Protein 4KG9 (pdb70)

Solvent-accessible surface area: 7947 Å² total; per-residue (Å²): 141,38,147,105,51,80,10,76,24,100,36,57,6,108,159,0,59,164,28,85,132,64,40,78,5,95,60,18,88,0,63,62,6,30,0,22,0,20,0,21,24,62,139,125,134,64,0,0,0,0,0,0,11,0,16,35,144,49,144,42,93,58,6,28,2,72,2,101,5,27,0,40,0,32,3,117,130,53,98,166,139,20,61,56,71,187,12,6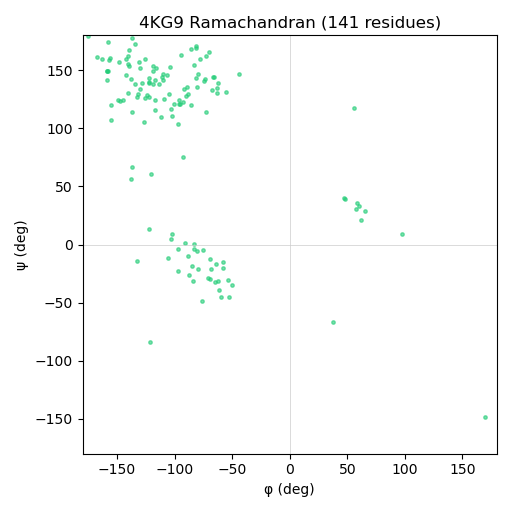0,12,72,0,55,66,157,65,38,7,48,0,12,23,28,0,5,23,20,75,62,0,31,42,88,130,104,0,14,20,81,116,39,83,0,32,0,23,0,58,0,72,4,82,61,34,135,17,58,77,247,141,82,58,44,32,27,238

InterPro domains:
  IPR001394 Peptidase C19, ubiquitin carboxyl-terminal hydrolase [PF00443] (214-518)
  IPR002083 MATH/TRAF domain [PF22486] (70-194)
  IPR002083 MATH/TRAF domain [PS50144] (68-195)
  IPR002083 MATH/TRAF domain [SM00061] (70-176)
  IPR008974 TRAF-like [G3DSA:2.60.210.10] (63-210)
  IPR018200 Ubiquitin specific protease, conserved site [PS00972] (215-230)
  IPR018200 Ubiquitin specific protease, conserved site [PS00973] (448-465)
  IPR024729 Ubiquitin carboxyl-terminal hydrolase 7, ICP0-binding domain [PF12436] (620-865)
  IPR028889 Ubiquitin specific protease UPS, catalytic domain [PS50235] (214-521)
  IPR029346 Ubiquitin carboxyl-terminal hydrolase, C-terminal [PF14533] (875-1086)
  IPR038765 Papain-like cysteine peptidase superfamily [SSF54001] (209-550)
  IPR050164 Ubiquitin carboxyl-terminal hydrolases [PTHR24006] (78-522)

Organism: Homo sapiens (NCBI:txid9606)

GO terms:
  GO:0004843 cysteine-type deubiquitinase activity (F, IDA)
  GO:0016605 PML body (C, IDA)
  GO:1904262 negative regulation of TORC1 signaling (P, IDA)
  GO:0050821 protein stabilization (P, IDA)
  GO:0032435 negative regulation of proteasomal ubiquitin-dependent protein catabolic process (P, IDA)
  GO:0075342 symbiont-mediated disruption of host cell PML body (P, IDA)
  GO:0035520 monoubiquitinated protein deubiquitination (P, IDA)
  GO:0005634 nucleus (C, IDA)
  GO:0005829 cytosol (C, IDA)
  GO:0002039 p53 binding (F, IDA)
  GO:0042752 regulation of circadian rhythm (P, IDA)
  GO:0045721 negative regulation of gluconeogenesis (P, IDA)
  GO:0016579 protein deubiquitination (P, IDA)
  GO:0031647 regulation of protein stability (P, IDA)
  GO:0006307 DNA alkylation repair (P, IDA)
  GO:1990380 K48-linked deubiquitinase activity (F, IDA)
  GO:0004843 cysteine-type deubiquitinase activity (F, EXP)
  GO:0005634 nucleus (C, EXP)
  GO:0005694 chromosome (C, EXP)
  GO:0005737 cytoplasm (C, EXP)

Sequence (145 aa):
TSWRSEATFQFTVERFSRLSESVLSPPCFVRNLPWKIMVMPRFYQKSVGFFLQCNAESDSTSWSCHAQAVLKIINYRDDEKSFSRRISHLFFHKENDWGFSNFMAWSEVTDPEKGFIDDDKVTFEVFVQADAPHGVAWVSPSTSY

Structure (mmCIF, N/CA/C/O backbone):
data_4KG9
#
_entry.id   4KG9
#
_cell.length_a   69.799
_cell.length_b   69.799
_cell.length_c   45.686
_cell.angle_alpha   90.00
_cell.angle_beta   90.00
_cell.angle_gamma   90.00
#
_symmetry.space_group_name_H-M   'P 41'
#
loop_
_entity.id
_entity.type
_entity.pdbx_description
1 polymer 'Ubiquitin carboxyl-terminal hydrolase 7'
2 polymer 'Mini-chromosome maintenance complex-binding protein'
3 water water
#
loop_
_atom_site.group_PDB
_atom_site.id
_atom_site.type_symbol
_atom_site.label_atom_id
_atom_site.label_alt_id
_atom_site.label_comp_id
_atom_site.label_asym_id
_atom_site.label_entity_id
_atom_site.label_seq_id
_atom_site.pdbx_PDB_ins_code
_atom_site.Cartn_x
_atom_site.Cartn_y
_atom_site.Cartn_z
_atom_site.occupancy
_atom_site.B_iso_or_equiv
_atom_site.auth_seq_id
_atom_site.auth_comp_id
_atom_site.auth_asym_id
_atom_site.auth_atom_id
_atom_site.pdbx_PDB_model_num
ATOM 1 N N . THR A 1 10 ? 19.434 8.344 -21.902 1.00 25.05 63 THR A N 1
ATOM 2 C CA . THR A 1 10 ? 20.794 8.790 -22.315 1.00 23.67 63 THR A CA 1
ATOM 3 C C . THR A 1 10 ? 21.867 7.916 -21.672 1.00 22.24 63 THR A C 1
ATOM 4 O O . THR A 1 10 ? 21.561 7.004 -20.902 1.00 21.96 63 THR A O 1
ATOM 8 N N . SER A 1 11 ? 23.123 8.204 -21.992 1.00 21.15 64 SER A N 1
ATOM 9 C CA . SER A 1 11 ? 24.245 7.449 -21.449 1.00 20.35 64 SER A CA 1
ATOM 10 C C . SER A 1 11 ? 24.353 7.604 -19.935 1.00 19.69 64 SER A C 1
ATOM 11 O O . SER A 1 11 ? 25.032 6.815 -19.275 1.00 18.29 64 SER A O 1
ATOM 14 N N . TRP A 1 12 ? 23.693 8.623 -19.389 1.00 18.64 65 TRP A N 1
ATOM 15 C CA . TRP A 1 12 ? 23.731 8.865 -17.948 1.00 20.34 65 TRP A CA 1
ATOM 16 C C . TRP A 1 12 ? 22.773 7.969 -17.175 1.00 18.91 65 TRP A C 1
ATOM 17 O O . TRP A 1 12 ? 22.753 7.984 -15.944 1.00 18.98 65 TRP A O 1
ATOM 28 N N . ARG A 1 13 ? 21.982 7.193 -17.908 1.00 17.64 66 ARG A N 1
ATOM 29 C CA . ARG A 1 13 ? 21.016 6.267 -17.319 1.00 17.98 66 ARG A CA 1
ATOM 30 C C . ARG A 1 13 ? 21.679 5.512 -16.158 1.00 17.18 66 ARG A C 1
ATOM 31 O O . ARG A 1 13 ? 22.873 5.221 -16.213 1.00 16.72 66 ARG A O 1
ATOM 39 N N . SER A 1 14 ? 20.906 5.185 -15.124 1.00 16.43 67 SER A N 1
ATOM 40 C CA . SER A 1 14 ? 21.441 4.466 -13.966 1.00 16.48 67 SER A CA 1
ATOM 41 C C . SER A 1 14 ? 21.377 2.948 -14.142 1.00 15.72 67 SER A C 1
ATOM 42 O O . SER A 1 14 ? 21.938 2.197 -13.346 1.00 15.51 67 SER A O 1
ATOM 45 N N . GLU A 1 15 ? 20.679 2.497 -15.175 1.00 15.79 68 GLU A N 1
ATOM 46 C CA . GLU A 1 15 ? 20.564 1.068 -15.431 1.00 15.10 68 GLU A CA 1
ATOM 47 C C . GLU A 1 15 ? 20.233 0.787 -16.884 1.00 15.87 68 GLU A C 1
ATOM 48 O O . GLU A 1 15 ? 19.722 1.651 -17.600 1.00 14.56 68 GLU A O 1
ATOM 54 N N . ALA A 1 16 ? 20.537 -0.429 -17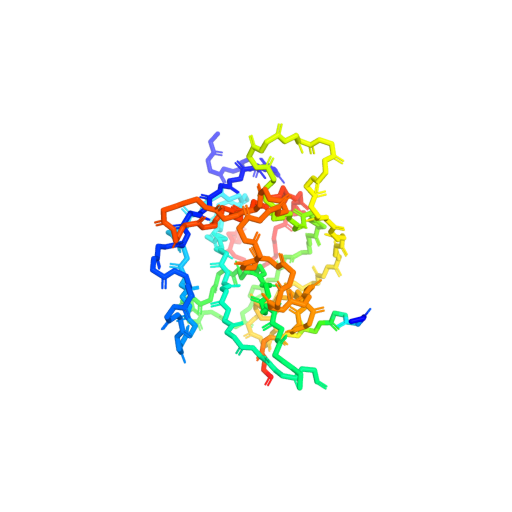.318 1.00 14.27 69 ALA A N 1
ATOM 55 C CA . ALA A 1 16 ? 20.267 -0.837 -18.685 1.00 15.95 69 ALA A CA 1
ATOM 56 C C . ALA A 1 16 ? 20.427 -2.343 -18.799 1.00 15.23 69 ALA A C 1
ATOM 57 O O . ALA A 1 16 ? 21.046 -2.984 -17.949 1.00 13.13 69 ALA A O 1
ATOM 59 N N . THR A 1 17 ? 19.851 -2.898 -19.854 1.00 15.26 70 THR A N 1
ATOM 60 C CA . THR A 1 17 ? 19.945 -4.324 -20.128 1.00 14.72 70 THR A CA 1
ATOM 61 C C . THR A 1 17 ? 20.516 -4.403 -21.532 1.00 14.62 70 THR A C 1
ATOM 62 O O . THR A 1 17 ? 20.023 -3.733 -22.436 1.00 15.33 70 THR A O 1
ATOM 66 N N . PHE A 1 18 ? 21.576 -5.184 -21.713 1.00 13.06 71 PHE A N 1
ATOM 67 C CA . PHE A 1 18 ? 22.156 -5.331 -23.038 1.00 12.70 71 PHE A CA 1
ATOM 68 C C . PHE A 1 18 ? 22.569 -6.773 -23.261 1.00 12.00 71 PHE A C 1
ATOM 69 O O . PHE A 1 18 ? 22.803 -7.514 -22.306 1.00 12.32 71 PHE A O 1
ATOM 77 N N . GLN A 1 19 ? 22.625 -7.174 -24.525 1.00 11.60 72 GLN A N 1
ATOM 78 C CA . GLN A 1 19 ? 23.001 -8.537 -24.864 1.00 13.02 72 GLN A CA 1
ATOM 79 C C . GLN A 1 19 ? 24.149 -8.593 -25.851 1.00 12.88 72 GLN A C 1
ATOM 80 O O . GLN A 1 19 ? 24.415 -7.636 -26.578 1.00 13.31 72 GLN A O 1
ATOM 86 N N . PHE A 1 20 ? 24.809 -9.744 -25.874 1.00 10.30 73 PHE A N 1
ATOM 87 C CA . PHE A 1 20 ? 25.928 -9.996 -26.766 1.00 11.27 73 PHE A CA 1
ATOM 88 C C . PHE A 1 20 ? 25.856 -11.462 -27.180 1.00 11.78 73 PHE A C 1
ATOM 89 O O . PHE A 1 20 ? 25.831 -12.357 -26.330 1.00 11.66 73 PHE A O 1
ATOM 97 N N . THR A 1 21 ? 25.814 -11.706 -28.484 1.00 11.20 74 THR A N 1
ATOM 98 C CA . THR A 1 21 ? 25.746 -13.071 -28.994 1.00 13.02 74 THR A CA 1
ATOM 99 C C . THR A 1 21 ? 27.124 -13.525 -29.465 1.00 13.69 74 THR A C 1
ATOM 100 O O . THR A 1 21 ? 27.727 -12.909 -30.346 1.00 12.39 74 THR A O 1
ATOM 104 N N . VAL A 1 22 ? 27.619 -14.602 -28.861 1.00 13.04 75 VAL A N 1
ATOM 105 C CA . VAL A 1 22 ? 28.923 -15.156 -29.210 1.00 13.88 75 VAL A CA 1
ATOM 106 C C . VAL A 1 22 ? 28.718 -16.228 -30.278 1.00 14.65 75 VAL A C 1
ATOM 107 O O . VAL A 1 22 ? 27.970 -17.178 -30.068 1.00 14.27 75 VAL A O 1
ATOM 111 N N . GLU A 1 23 ? 29.378 -16.063 -31.423 1.00 14.46 76 GLU A N 1
ATOM 112 C CA . GLU A 1 23 ? 29.260 -17.013 -32.525 1.00 14.94 76 GLU A CA 1
ATOM 113 C C . GLU A 1 23 ? 30.379 -18.053 -32.494 1.00 13.84 76 GLU A C 1
ATOM 114 O O . GLU A 1 23 ? 31.393 -17.859 -31.819 1.00 14.07 76 GLU A O 1
ATOM 120 N N . ARG A 1 24 ? 30.188 -19.155 -33.219 1.00 15.57 77 ARG A N 1
ATOM 121 C CA . ARG A 1 24 ? 31.169 -20.241 -33.247 1.00 15.65 77 ARG A CA 1
ATOM 122 C C . ARG A 1 24 ? 31.551 -20.554 -31.804 1.00 15.38 77 ARG A C 1
ATOM 123 O O . ARG A 1 24 ? 32.708 -20.837 -31.497 1.00 15.41 77 ARG A O 1
ATOM 131 N N . PHE A 1 25 ? 30.554 -20.512 -30.925 1.00 14.53 78 PHE A N 1
ATOM 132 C CA . PHE A 1 25 ? 30.755 -20.742 -29.501 1.00 13.52 78 PHE A CA 1
ATOM 133 C C . PHE A 1 25 ? 31.493 -22.033 -29.146 1.00 14.29 78 PHE A C 1
ATOM 134 O O . PHE A 1 25 ? 32.394 -22.020 -28.309 1.00 14.56 78 PHE A O 1
ATOM 142 N N . SER A 1 26 ? 31.113 -23.144 -29.772 1.00 14.54 79 SER A N 1
ATOM 143 C CA . SER A 1 26 ? 31.749 -24.426 -29.477 1.00 16.69 79 SER A CA 1
ATOM 144 C C . SER A 1 26 ? 33.259 -24.385 -29.713 1.00 17.11 79 SER A C 1
ATOM 145 O O . SER A 1 26 ? 33.996 -25.215 -29.180 1.00 17.23 79 SER A O 1
ATOM 148 N N . ARG A 1 27 ? 33.706 -23.410 -30.502 1.00 16.89 80 ARG A N 1
ATOM 149 C CA . ARG A 1 27 ? 35.118 -23.258 -30.846 1.00 17.90 80 ARG A CA 1
ATOM 150 C C . ARG A 1 27 ? 35.842 -22.139 -30.095 1.00 17.34 80 ARG A C 1
ATOM 151 O O . ARG A 1 27 ? 37.014 -21.866 -30.363 1.00 16.10 80 ARG A O 1
ATOM 159 N N . LEU A 1 28 ? 35.150 -21.495 -29.160 1.00 16.87 81 LEU A N 1
ATOM 160 C CA . LEU A 1 28 ? 35.744 -20.408 -28.381 1.00 17.11 81 LEU A CA 1
ATOM 161 C C . LEU A 1 28 ? 37.030 -20.889 -27.699 1.00 17.47 81 LEU A C 1
ATOM 162 O O . LEU A 1 28 ? 37.053 -21.949 -27.070 1.00 16.30 81 LEU A O 1
ATOM 167 N N . SER A 1 29 ? 38.100 -20.110 -27.825 1.00 18.26 82 SER A N 1
ATOM 168 C CA . SER A 1 29 ? 39.380 -20.494 -27.238 1.00 20.58 82 SER A CA 1
ATOM 169 C C . SER A 1 29 ? 40.051 -19.376 -26.453 1.00 23.20 82 SER A C 1
ATOM 170 O O . SER A 1 29 ? 41.004 -19.619 -25.711 1.00 24.70 82 SER A O 1
ATOM 173 N N . GLU A 1 30 ? 39.566 -18.152 -26.629 1.00 22.68 83 GLU A N 1
ATOM 174 C CA . GLU A 1 30 ? 40.114 -16.996 -25.926 1.00 24.78 83 GLU A CA 1
ATOM 175 C C . GLU A 1 30 ? 38.951 -16.175 -25.397 1.00 22.30 83 GLU A C 1
ATOM 176 O O . GLU A 1 30 ? 37.794 -16.461 -25.706 1.00 22.19 83 GLU A O 1
ATOM 182 N N . SER A 1 31 ? 39.250 -15.161 -24.595 1.00 19.44 84 SER A N 1
ATOM 183 C CA . SER A 1 31 ? 38.190 -14.323 -24.060 1.00 18.30 84 SER A CA 1
ATOM 184 C C . SER A 1 31 ? 37.661 -13.417 -25.169 1.00 16.87 84 SER A C 1
ATOM 185 O O . SER A 1 31 ? 38.419 -12.940 -26.018 1.00 15.25 84 SER A O 1
ATOM 188 N N . VAL A 1 32 ? 36.352 -13.203 -25.169 1.00 14.23 85 VAL A N 1
ATOM 189 C CA . VAL A 1 32 ? 35.718 -12.342 -26.156 1.00 13.88 85 VAL A CA 1
ATOM 190 C C . VAL A 1 32 ? 34.982 -11.235 -25.407 1.00 13.49 85 VAL A C 1
ATOM 191 O O . VAL A 1 32 ? 34.387 -11.473 -24.353 1.00 12.95 85 VAL A O 1
ATOM 195 N N . LEU A 1 33 ? 35.054 -10.022 -25.944 1.00 13.54 86 LEU A N 1
ATOM 196 C CA . LEU A 1 33 ? 34.414 -8.860 -25.338 1.00 13.62 86 LEU A CA 1
ATOM 197 C C . LEU A 1 33 ? 33.337 -8.283 -26.244 1.00 12.47 86 LEU A C 1
ATOM 198 O O . LEU A 1 33 ? 33.508 -8.218 -27.462 1.00 12.44 86 LEU A O 1
ATOM 203 N N . SER A 1 34 ? 32.236 -7.851 -25.639 1.00 11.93 87 SER A N 1
ATOM 204 C CA . SER A 1 34 ? 31.136 -7.252 -26.384 1.00 9.84 87 SER A CA 1
ATOM 205 C C . SER A 1 34 ? 31.406 -5.770 -26.576 1.00 12.16 87 SER A C 1
ATOM 206 O O . SER A 1 34 ? 32.327 -5.214 -25.976 1.00 10.21 87 SER A O 1
ATOM 209 N N . PRO A 1 35 ? 30.625 -5.117 -27.449 1.00 11.71 88 PRO A N 1
ATOM 210 C CA . PRO A 1 35 ? 30.815 -3.680 -27.653 1.00 11.52 88 PRO A CA 1
ATOM 211 C C . PRO A 1 35 ? 30.314 -3.071 -26.334 1.00 12.65 88 PRO A C 1
ATOM 212 O O . PRO A 1 35 ? 29.652 -3.755 -25.550 1.00 11.74 88 PRO A O 1
ATOM 216 N N . PRO A 1 36 ? 30.618 -1.793 -26.066 1.00 11.78 89 PRO A N 1
ATOM 217 C CA . PRO A 1 36 ? 30.164 -1.183 -24.813 1.00 12.34 89 PRO A CA 1
ATOM 218 C C . PRO A 1 36 ? 28.721 -0.704 -24.757 1.00 12.45 89 PRO A C 1
ATOM 219 O O . PRO A 1 36 ? 28.163 -0.253 -25.753 1.00 14.79 89 PRO A O 1
ATOM 223 N N . CYS A 1 37 ? 28.137 -0.816 -23.569 1.00 12.37 90 CYS A N 1
ATOM 224 C CA . CYS A 1 37 ? 26.793 -0.328 -23.287 1.00 12.67 90 CYS A CA 1
ATOM 225 C C . CYS A 1 37 ? 27.072 0.738 -22.235 1.00 13.59 90 CYS A C 1
ATOM 226 O O . CYS A 1 37 ? 27.698 0.453 -21.216 1.00 12.39 90 CYS A O 1
ATOM 229 N N . PHE A 1 38 ? 26.634 1.967 -22.480 1.00 12.13 91 PHE A N 1
ATOM 230 C CA . PHE A 1 38 ? 26.902 3.030 -21.525 1.00 13.34 91 PHE A CA 1
ATOM 231 C C . PHE A 1 38 ? 25.836 3.195 -20.458 1.00 12.48 91 PHE A C 1
ATOM 232 O O . PHE A 1 38 ? 24.641 3.299 -20.750 1.00 13.47 91 PHE A O 1
ATOM 240 N N . VAL A 1 39 ? 26.297 3.190 -19.213 1.00 13.89 92 VAL A N 1
ATOM 241 C CA . VAL A 1 39 ? 25.451 3.351 -18.039 1.00 12.83 92 VAL A CA 1
ATOM 242 C C . VAL A 1 39 ? 26.273 4.234 -17.105 1.00 12.98 92 VAL A C 1
ATOM 243 O O . VAL A 1 39 ? 27.454 3.965 -16.879 1.00 11.45 92 VAL A O 1
ATOM 247 N N . ARG A 1 40 ? 25.650 5.290 -16.585 1.00 12.89 93 ARG A N 1
ATOM 248 C CA . ARG A 1 40 ? 26.334 6.254 -15.723 1.00 14.55 93 ARG A CA 1
ATOM 249 C C . ARG A 1 40 ? 27.515 6.828 -16.507 1.00 14.61 93 ARG A C 1
ATOM 250 O O . ARG A 1 40 ? 28.555 7.183 -15.942 1.00 16.04 93 ARG A O 1
ATOM 258 N N . ASN A 1 41 ? 27.331 6.896 -17.824 1.00 14.75 94 ASN A N 1
ATOM 259 C CA . ASN A 1 41 ? 28.314 7.418 -18.769 1.00 15.65 94 ASN A CA 1
ATOM 260 C C . ASN A 1 41 ? 29.631 6.649 -18.810 1.00 15.88 94 ASN A C 1
ATOM 261 O O . ASN A 1 41 ? 30.651 7.180 -19.253 1.00 16.37 94 ASN A O 1
ATOM 266 N N . LEU A 1 42 ? 29.609 5.402 -18.349 1.00 13.80 95 LEU A N 1
ATOM 267 C CA . LEU A 1 42 ? 30.801 4.561 -18.368 1.00 13.19 95 LEU A CA 1
ATOM 268 C C . LEU A 1 42 ? 30.536 3.376 -19.296 1.00 12.65 95 LEU A C 1
ATOM 269 O O . LEU A 1 42 ? 29.394 2.956 -19.456 1.00 12.43 95 LEU A O 1
ATOM 274 N N . PRO A 1 43 ? 31.590 2.822 -19.917 1.00 12.86 96 PRO A N 1
ATOM 275 C CA . PRO A 1 43 ? 31.417 1.682 -20.823 1.00 12.26 96 PRO A CA 1
ATOM 276 C C . PRO A 1 43 ? 31.418 0.338 -20.103 1.00 11.75 96 PRO A C 1
ATOM 277 O O . PRO A 1 43 ? 32.397 -0.024 -19.447 1.00 10.50 96 PRO A O 1
ATOM 281 N N . TRP A 1 44 ? 30.316 -0.396 -20.225 1.00 10.57 97 TRP A N 1
ATOM 282 C CA . TRP A 1 44 ? 30.200 -1.707 -19.599 1.00 9.33 97 TRP A CA 1
ATOM 283 C C . TRP A 1 44 ? 30.216 -2.750 -20.706 1.00 8.96 97 TRP A C 1
ATOM 284 O O . TRP A 1 44 ? 29.642 -2.536 -21.772 1.00 10.44 97 TRP A O 1
ATOM 295 N N . LYS A 1 45 ? 30.871 -3.880 -20.458 1.00 10.55 98 LYS A N 1
ATOM 296 C CA . LYS A 1 45 ? 30.962 -4.919 -21.476 1.00 9.53 98 LYS A CA 1
ATOM 297 C C . LYS A 1 45 ? 30.813 -6.316 -20.905 1.00 9.61 98 LYS A C 1
ATOM 298 O O . LYS A 1 45 ? 31.117 -6.562 -19.737 1.00 9.68 98 LYS A O 1
ATOM 304 N N . ILE A 1 46 ? 30.342 -7.223 -21.751 1.00 9.40 99 ILE A N 1
ATOM 305 C CA . ILE A 1 46 ? 30.203 -8.622 -21.386 1.00 9.63 99 ILE A CA 1
ATOM 306 C C . ILE A 1 46 ? 31.510 -9.296 -21.807 1.00 10.25 99 ILE A C 1
ATOM 307 O O . ILE A 1 46 ? 32.007 -9.063 -22.908 1.00 11.01 99 ILE A O 1
ATOM 312 N N . MET A 1 47 ? 32.076 -10.105 -20.917 1.00 9.81 100 MET A N 1
ATOM 313 C CA . MET A 1 47 ? 33.306 -10.832 -21.206 1.00 11.45 100 MET A CA 1
ATOM 314 C C . MET A 1 47 ? 33.009 -12.316 -21.027 1.00 12.20 100 MET A C 1
ATOM 315 O O . MET A 1 47 ? 32.513 -12.726 -19.977 1.00 11.31 100 MET A O 1
ATOM 320 N N . VAL A 1 48 ? 33.319 -13.113 -22.046 1.00 11.53 101 VAL A N 1
ATOM 321 C CA . VAL A 1 48 ? 33.071 -14.558 -22.003 1.00 11.62 101 VAL A CA 1
ATOM 322 C C . VAL A 1 48 ? 34.337 -15.313 -22.373 1.00 12.92 101 VAL A C 1
ATOM 323 O O . VAL A 1 48 ? 35.047 -14.919 -23.295 1.00 12.34 101 VAL A O 1
ATOM 327 N N . MET A 1 49 ? 34.622 -16.402 -21.663 1.00 13.29 102 MET A N 1
ATOM 328 C CA . MET A 1 49 ? 35.824 -17.177 -21.947 1.00 15.70 102 MET A CA 1
ATOM 329 C C . MET A 1 49 ? 35.709 -18.601 -21.414 1.00 16.43 102 MET A C 1
ATOM 330 O O . MET A 1 49 ? 35.038 -18.846 -20.416 1.00 15.22 102 MET A O 1
ATOM 335 N N . PRO A 1 50 ? 36.359 -19.564 -22.084 1.00 17.48 103 PRO A N 1
ATOM 336 C CA . PRO A 1 50 ? 36.279 -20.941 -21.592 1.00 17.97 103 PRO A CA 1
ATOM 337 C C . PRO A 1 50 ? 37.158 -21.081 -20.350 1.00 18.17 103 PRO A C 1
ATOM 338 O O . PRO A 1 50 ? 38.244 -20.504 -20.291 1.00 17.72 103 PRO A O 1
ATOM 342 N N . ARG A 1 51 ? 36.678 -21.829 -19.360 1.00 19.24 104 ARG A N 1
ATOM 343 C CA . ARG A 1 51 ? 37.416 -22.055 -18.115 1.00 21.54 104 ARG A CA 1
ATOM 344 C C . ARG A 1 51 ? 37.300 -23.535 -17.737 1.00 23.84 104 ARG A C 1
ATOM 345 O O . ARG A 1 51 ? 36.630 -24.294 -18.432 1.00 22.36 104 ARG A O 1
ATOM 353 N N . PHE A 1 52 ? 37.944 -23.947 -16.646 1.00 27.88 105 PHE A N 1
ATOM 354 C CA . PHE A 1 52 ? 37.892 -25.353 -16.234 1.00 32.95 105 PHE A CA 1
ATOM 355 C C . PHE A 1 52 ? 37.723 -25.597 -14.733 1.00 36.19 105 PHE A C 1
ATOM 356 O O . PHE A 1 52 ? 38.535 -26.294 -14.124 1.00 39.33 105 PHE A O 1
ATOM 364 N N . TYR A 1 53 ? 36.665 -25.049 -14.146 1.00 38.00 106 TYR A N 1
ATOM 365 C CA . TYR A 1 53 ? 36.402 -25.211 -12.717 1.00 38.98 106 TYR A CA 1
ATOM 366 C C . TYR A 1 53 ? 37.675 -25.192 -11.875 1.00 40.22 106 TYR A C 1
ATOM 367 O O . TYR A 1 53 ? 37.824 -25.975 -10.936 1.00 40.29 106 TYR A O 1
ATOM 376 N N . GLN A 1 59 ? 36.990 -30.519 -16.131 1.00 31.08 112 GLN A N 1
ATOM 377 C CA . GLN A 1 59 ? 35.621 -30.113 -16.431 1.00 30.51 112 GLN A CA 1
ATOM 378 C C . GLN A 1 59 ? 35.617 -28.674 -16.938 1.00 27.75 112 GLN A C 1
ATOM 379 O O . GLN A 1 59 ? 35.987 -27.750 -16.217 1.00 27.61 112 GLN A O 1
ATOM 385 N N . LYS A 1 60 ? 35.184 -28.500 -18.182 1.00 25.25 113 LYS A N 1
ATOM 386 C CA . LYS A 1 60 ? 35.139 -27.192 -18.824 1.00 22.50 113 LYS A CA 1
ATOM 387 C C . LYS A 1 60 ? 33.892 -26.405 -18.426 1.00 20.46 113 LYS A C 1
ATOM 388 O O . LYS A 1 60 ? 32.808 -26.970 -18.262 1.00 19.35 113 LYS A O 1
ATOM 394 N N . SER A 1 61 ? 34.046 -25.094 -18.271 1.00 19.19 114 SER A N 1
ATOM 395 C CA . SER A 1 61 ? 32.919 -24.255 -17.892 1.00 18.16 114 SER A CA 1
ATOM 396 C C . SER A 1 61 ? 32.929 -22.949 -18.663 1.00 17.00 114 SER A C 1
ATOM 397 O O . SER A 1 61 ? 33.914 -22.604 -19.312 1.00 16.76 114 SER A O 1
ATOM 400 N N . VAL A 1 62 ? 31.820 -22.226 -18.584 1.00 16.28 115 VAL A N 1
ATOM 401 C CA . VAL A 1 62 ? 31.701 -20.944 -19.256 1.00 16.98 115 VAL A CA 1
ATOM 402 C C . VAL A 1 62 ? 32.052 -19.836 -18.274 1.00 16.66 115 VAL A C 1
ATOM 403 O O . VAL A 1 62 ? 31.431 -19.728 -17.219 1.00 16.57 115 VAL A O 1
ATOM 407 N N . GLY A 1 63 ? 33.066 -19.042 -18.615 1.00 14.91 116 GLY A N 1
ATOM 408 C CA . GLY A 1 63 ? 33.448 -17.909 -17.788 1.00 13.89 116 GLY A CA 1
ATOM 409 C C . GLY A 1 63 ? 32.596 -16.748 -18.285 1.00 14.49 116 GLY A C 1
ATOM 410 O O . GLY A 1 63 ? 32.558 -16.482 -19.488 1.00 14.35 116 GLY A O 1
ATOM 411 N N . PHE A 1 64 ? 31.919 -16.057 -17.373 1.00 11.75 117 PHE A N 1
ATOM 412 C CA . PHE A 1 64 ? 31.018 -14.957 -17.737 1.00 12.77 117 PHE A CA 1
ATOM 413 C C . PHE A 1 64 ? 31.228 -13.801 -16.761 1.00 11.87 117 PHE A C 1
ATOM 414 O O . PHE A 1 64 ? 30.937 -13.924 -15.567 1.00 11.42 117 PHE A O 1
ATOM 422 N N . PHE A 1 65 ? 31.744 -12.683 -17.271 1.00 12.00 118 PHE A N 1
ATOM 423 C CA . PHE A 1 65 ? 32.012 -11.518 -16.433 1.00 11.09 118 PHE A CA 1
ATOM 424 C C . PHE A 1 65 ? 31.477 -10.209 -16.984 1.00 11.07 118 PHE A C 1
ATOM 425 O O . PHE A 1 65 ? 31.264 -10.063 -18.185 1.00 11.17 118 PHE A O 1
ATOM 433 N N . LEU A 1 66 ? 31.277 -9.252 -16.081 1.00 10.78 119 LEU A N 1
ATOM 434 C CA . LEU A 1 66 ? 30.825 -7.922 -16.454 1.00 10.85 119 LEU A CA 1
ATOM 435 C C . LEU A 1 66 ? 32.030 -7.008 -16.239 1.00 10.37 119 LEU A C 1
ATOM 436 O O . LEU A 1 66 ? 32.607 -6.976 -15.153 1.00 10.12 119 LEU A O 1
ATOM 441 N N . GLN A 1 67 ? 32.415 -6.274 -17.277 1.00 10.91 120 GLN A N 1
ATOM 442 C CA . GLN A 1 67 ? 33.564 -5.378 -17.194 1.00 11.60 120 GLN A CA 1
ATOM 443 C C . GLN A 1 67 ? 33.135 -3.917 -17.244 1.00 11.40 120 GLN A C 1
ATOM 444 O O . GLN A 1 67 ? 32.187 -3.556 -17.946 1.00 12.85 120 GLN A O 1
ATOM 450 N N . CYS A 1 68 ? 33.843 -3.076 -16.500 1.00 11.27 121 CYS A N 1
ATOM 451 C CA . CYS A 1 68 ? 33.523 -1.655 -16.447 1.00 11.35 121 CYS A CA 1
ATOM 452 C C . CYS A 1 68 ? 34.722 -0.730 -16.618 1.00 11.55 121 CYS A C 1
ATOM 453 O O . CYS A 1 68 ? 35.725 -0.880 -15.922 1.00 10.77 121 CYS A O 1
ATOM 456 N N . ASN A 1 69 ? 34.620 0.200 -17.566 1.00 11.23 122 ASN A N 1
ATOM 457 C CA . ASN A 1 69 ? 35.654 1.217 -17.767 1.00 11.86 122 ASN A CA 1
ATOM 458 C C . ASN A 1 69 ? 37.092 0.668 -17.806 1.00 12.92 122 ASN A C 1
ATOM 459 O O . ASN A 1 69 ? 38.012 1.299 -17.284 1.00 13.30 122 ASN A O 1
ATOM 464 N N . ALA A 1 70 ? 37.291 -0.483 -18.439 1.00 12.36 123 ALA A N 1
ATOM 465 C CA . ALA A 1 70 ? 38.610 -1.111 -18.472 1.00 13.41 123 ALA A CA 1
ATOM 466 C C . ALA A 1 70 ? 39.686 -0.441 -19.317 1.00 15.06 123 ALA A C 1
ATOM 467 O O . ALA A 1 70 ? 40.877 -0.557 -19.007 1.00 13.76 123 ALA A O 1
ATOM 469 N N . GLU A 1 71 ? 39.282 0.250 -20.377 1.00 14.96 124 GLU A N 1
ATOM 470 C CA . GLU A 1 71 ? 40.249 0.888 -21.265 1.00 18.64 124 GLU A CA 1
ATOM 471 C C . GLU A 1 71 ? 40.809 2.210 -20.744 1.00 18.96 124 GLU A C 1
ATOM 472 O O . GLU A 1 71 ? 41.893 2.635 -21.156 1.00 21.17 124 GLU A O 1
ATOM 478 N N . SER A 1 72 ? 40.092 2.849 -19.826 1.00 18.40 125 SER A N 1
ATOM 479 C CA . SER A 1 72 ? 40.544 4.121 -19.259 1.00 19.53 125 SER A CA 1
ATOM 480 C C . SER A 1 72 ? 41.860 3.986 -18.498 1.00 19.31 125 SER A C 1
ATOM 481 O O . SER A 1 72 ? 42.067 3.015 -17.773 1.00 18.58 125 SER A O 1
ATOM 484 N N . ASP A 1 73 ? 42.746 4.967 -18.665 1.00 20.81 126 ASP A N 1
ATOM 485 C CA . ASP A 1 73 ? 44.031 4.960 -17.971 1.00 21.94 126 ASP A CA 1
ATOM 486 C C . ASP A 1 73 ? 43.901 5.513 -16.554 1.00 21.12 126 ASP A C 1
ATOM 487 O O . ASP A 1 73 ? 44.865 5.515 -15.788 1.00 21.13 126 ASP A O 1
ATOM 492 N N . SER A 1 74 ? 42.709 5.984 -16.205 1.00 19.03 127 SER A N 1
ATOM 493 C CA . SER A 1 74 ? 42.472 6.536 -14.873 1.00 17.83 127 SER A CA 1
ATOM 494 C C . SER A 1 74 ? 42.563 5.487 -13.771 1.00 17.12 127 SER A C 1
ATOM 495 O O . SER A 1 74 ? 42.169 4.334 -13.957 1.00 16.82 127 SER A O 1
ATOM 498 N N . THR A 1 75 ? 43.086 5.898 -12.621 1.00 16.53 128 THR A N 1
ATOM 499 C CA . THR A 1 75 ? 43.195 5.013 -11.470 1.00 16.18 128 THR A CA 1
ATOM 500 C C . THR A 1 75 ? 42.437 5.653 -10.306 1.00 15.97 128 THR A C 1
ATOM 501 O O . THR A 1 75 ? 42.571 5.233 -9.162 1.00 17.18 128 THR A O 1
ATOM 505 N N . SER A 1 76 ? 41.628 6.665 -10.608 1.00 13.72 129 SER A N 1
ATOM 506 C CA . SER A 1 76 ? 40.873 7.372 -9.573 1.00 14.20 129 SER A CA 1
ATOM 507 C C . SER A 1 76 ? 39.383 7.044 -9.540 1.00 13.05 129 SER A C 1
ATOM 508 O O . SER A 1 76 ? 38.683 7.401 -8.592 1.00 12.98 129 SER A O 1
ATOM 511 N N . TRP A 1 77 ? 38.902 6.359 -10.569 1.00 11.63 130 TRP A N 1
ATOM 512 C CA . TRP A 1 77 ? 37.483 6.042 -10.674 1.00 10.81 130 TRP A CA 1
ATOM 513 C C . TRP A 1 77 ? 36.997 4.818 -9.908 1.00 10.11 130 TRP A C 1
ATOM 514 O O . TRP A 1 77 ? 37.755 3.896 -9.634 1.00 12.60 130 TRP A O 1
ATOM 525 N N . SER A 1 78 ? 35.712 4.823 -9.567 1.00 10.56 131 SER A N 1
ATOM 526 C CA . SER A 1 78 ? 35.091 3.682 -8.902 1.00 11.05 131 SER A CA 1
ATOM 527 C C . SER A 1 78 ? 33.591 3.774 -9.125 1.00 10.80 131 SER A C 1
ATOM 528 O O . SER A 1 78 ? 33.041 4.864 -9.273 1.00 11.79 131 SER A O 1
ATOM 531 N N . CYS A 1 79 ? 32.936 2.623 -9.185 1.00 11.33 132 CYS A N 1
ATOM 532 C CA . CYS A 1 79 ? 31.498 2.586 -9.393 1.00 10.75 132 CYS A CA 1
ATOM 533 C C . CYS A 1 79 ? 30.928 1.298 -8.840 1.00 11.08 132 CYS A C 1
ATOM 534 O O . CYS A 1 79 ? 31.310 0.205 -9.263 1.00 11.11 132 CYS A O 1
ATOM 537 N N . HIS A 1 80 ? 30.023 1.422 -7.878 1.00 10.68 133 HIS A N 1
ATOM 538 C CA . HIS A 1 80 ? 29.407 0.238 -7.310 1.00 11.90 133 HIS A CA 1
ATOM 539 C C . HIS A 1 80 ? 28.169 -0.089 -8.120 1.00 12.32 133 HIS A C 1
ATOM 540 O O . HIS A 1 80 ? 27.383 0.795 -8.452 1.00 11.60 133 HIS A O 1
ATOM 547 N N . ALA A 1 81 ? 27.995 -1.365 -8.437 1.00 11.51 134 ALA A N 1
ATOM 548 C CA . ALA A 1 81 ? 26.849 -1.787 -9.216 1.00 11.74 134 ALA A CA 1
ATOM 549 C C . ALA A 1 81 ? 26.392 -3.184 -8.846 1.00 11.90 134 ALA A C 1
ATOM 550 O O . ALA A 1 81 ? 27.153 -3.981 -8.308 1.00 13.24 134 ALA A O 1
ATOM 552 N N . GLN A 1 82 ? 25.126 -3.456 -9.130 1.00 12.91 135 GLN A N 1
ATOM 553 C CA . GLN A 1 82 ? 24.548 -4.768 -8.917 1.00 13.96 135 GLN A CA 1
ATOM 554 C C . GLN A 1 82 ? 24.128 -5.178 -10.319 1.00 13.63 135 GLN A C 1
ATOM 555 O O . GLN A 1 82 ? 23.811 -4.324 -11.150 1.00 13.70 135 GLN A O 1
ATOM 561 N N . ALA A 1 83 ? 24.150 -6.470 -10.605 1.00 13.01 136 ALA A N 1
ATOM 562 C CA . ALA A 1 83 ? 23.755 -6.904 -11.931 1.00 13.50 136 ALA A CA 1
ATOM 563 C C . ALA A 1 83 ? 23.283 -8.338 -11.956 1.00 13.56 136 ALA A C 1
ATOM 564 O O . ALA A 1 83 ? 23.562 -9.123 -11.048 1.00 13.77 136 ALA A O 1
ATOM 566 N N . VAL A 1 84 ? 22.547 -8.658 -13.012 1.00 13.16 137 VAL A N 1
ATOM 567 C CA . VAL A 1 84 ? 22.051 -10.004 -13.234 1.00 13.00 137 VAL A CA 1
ATOM 568 C C . VAL A 1 84 ? 22.708 -10.472 -14.531 1.00 13.27 137 VAL A C 1
ATOM 569 O O . VAL A 1 84 ? 22.490 -9.883 -15.592 1.00 13.60 137 VAL A O 1
ATOM 573 N N . LEU A 1 85 ? 23.547 -11.497 -14.433 1.00 12.82 138 LEU A N 1
ATOM 574 C CA . LEU A 1 85 ? 24.213 -12.057 -15.602 1.00 12.72 138 LEU A CA 1
ATOM 575 C C . LEU A 1 85 ? 23.369 -13.249 -16.018 1.0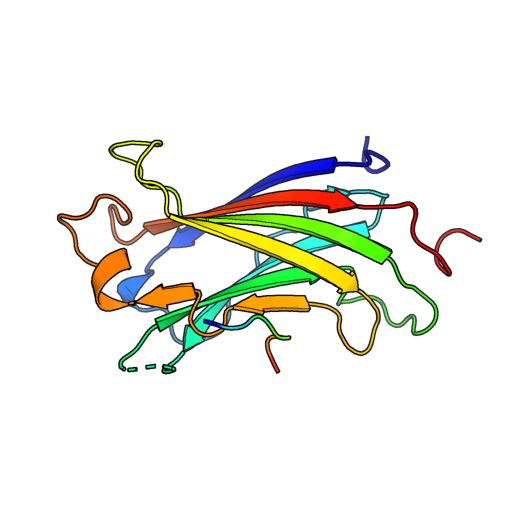0 13.10 138 LEU A C 1
ATOM 576 O O . LEU A 1 85 ? 23.126 -14.151 -15.218 1.00 12.88 138 LEU A O 1
ATOM 581 N N . LYS A 1 86 ? 22.921 -13.249 -17.268 1.00 12.76 139 LYS A N 1
ATOM 582 C CA . LYS A 1 86 ? 22.061 -14.319 -17.748 1.00 13.94 139 LYS A CA 1
ATOM 583 C C . LYS A 1 86 ? 22.435 -14.886 -19.110 1.00 13.84 139 LYS A C 1
ATOM 584 O O . LYS A 1 86 ? 22.807 -14.147 -20.024 1.00 13.55 139 LYS A O 1
ATOM 590 N N . ILE A 1 87 ? 22.365 -16.207 -19.232 1.00 11.90 140 ILE A N 1
ATOM 591 C CA . ILE A 1 87 ? 22.622 -16.853 -20.510 1.00 12.93 140 ILE A CA 1
ATOM 592 C C . ILE A 1 87 ? 21.222 -17.207 -20.998 1.00 13.03 140 ILE A C 1
ATOM 593 O O . ILE A 1 87 ? 20.510 -17.988 -20.369 1.00 13.91 140 ILE A O 1
ATOM 598 N N . ILE A 1 88 ? 20.837 -16.604 -22.114 1.00 13.07 141 ILE A N 1
ATOM 599 C CA . ILE A 1 88 ? 19.510 -16.783 -22.686 1.00 13.31 141 ILE A CA 1
ATOM 600 C C . ILE A 1 88 ? 19.196 -18.168 -23.228 1.00 12.38 141 ILE A C 1
ATOM 601 O O . ILE A 1 88 ? 19.999 -18.761 -23.941 1.00 12.37 141 ILE A O 1
ATOM 606 N N . ASN A 1 89 ? 18.027 -18.683 -22.867 1.00 12.77 142 ASN A N 1
ATOM 607 C CA . ASN A 1 89 ? 17.574 -19.963 -23.395 1.00 14.64 142 ASN A CA 1
ATOM 608 C C . ASN A 1 89 ? 16.561 -19.520 -24.446 1.00 15.64 142 ASN A C 1
ATOM 609 O O . ASN A 1 89 ? 15.498 -18.984 -24.111 1.00 16.58 142 ASN A O 1
ATOM 614 N N . TYR A 1 90 ? 16.901 -19.719 -25.716 1.00 16.90 143 TYR A N 1
ATOM 615 C CA . TYR A 1 90 ? 16.041 -19.283 -26.811 1.00 20.66 143 TYR A CA 1
ATOM 616 C C . TYR A 1 90 ? 14.726 -20.042 -26.942 1.00 21.63 143 TYR A C 1
ATOM 617 O O . TYR A 1 90 ? 13.772 -19.537 -27.532 1.00 21.57 143 TYR A O 1
ATOM 626 N N . ARG A 1 91 ? 14.665 -21.248 -26.390 1.00 21.96 144 ARG A N 1
ATOM 627 C CA . ARG A 1 91 ? 13.443 -22.038 -26.472 1.00 24.21 144 ARG A CA 1
ATOM 628 C C . ARG A 1 91 ? 12.437 -21.675 -25.389 1.00 25.00 144 ARG A C 1
ATOM 629 O O . ARG A 1 91 ? 11.227 -21.768 -25.601 1.00 26.41 144 ARG A O 1
ATOM 637 N N . ASP A 1 92 ? 12.937 -21.260 -24.231 1.00 23.87 145 ASP A N 1
ATOM 638 C CA . ASP A 1 92 ? 12.071 -20.917 -23.107 1.00 24.14 145 ASP A CA 1
ATOM 639 C C . ASP A 1 92 ? 12.784 -19.940 -22.173 1.00 23.90 145 ASP A C 1
ATOM 640 O O . ASP A 1 92 ? 13.699 -20.323 -21.447 1.00 22.43 145 ASP A O 1
ATOM 645 N N . ASP A 1 93 ? 12.357 -18.680 -22.198 1.00 24.19 146 ASP A N 1
ATOM 646 C CA . ASP A 1 93 ? 12.973 -17.648 -21.366 1.00 26.39 146 ASP A CA 1
ATOM 647 C C . ASP A 1 93 ? 13.014 -18.019 -19.886 1.00 26.54 146 ASP A C 1
ATOM 648 O O . ASP A 1 93 ? 13.917 -17.600 -19.162 1.00 25.89 146 ASP A O 1
ATOM 653 N N . GLU A 1 94 ? 12.036 -18.798 -19.432 1.00 25.88 147 GLU A N 1
ATOM 654 C CA . GLU A 1 94 ? 12.003 -19.198 -18.033 1.00 25.82 147 GLU A CA 1
ATOM 655 C C . GLU A 1 94 ? 13.127 -20.165 -17.702 1.00 24.49 147 GLU A C 1
ATOM 656 O O . GLU A 1 94 ? 13.398 -20.430 -16.531 1.00 23.76 147 GLU A O 1
ATOM 662 N N . LYS A 1 95 ? 13.782 -20.694 -18.733 1.00 21.22 148 LYS A N 1
ATOM 663 C CA . LYS A 1 95 ? 14.884 -21.620 -18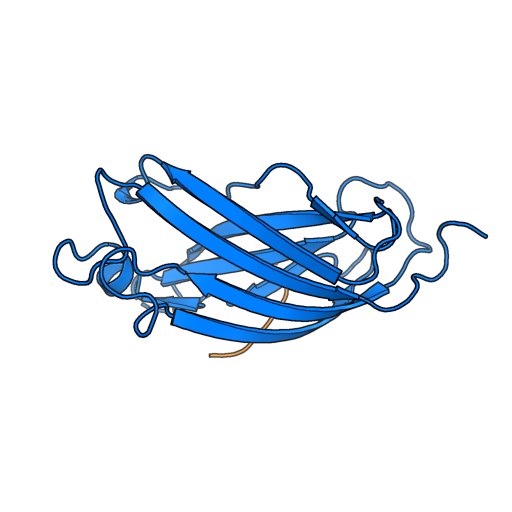.522 1.00 20.07 148 LYS A CA 1
ATOM 664 C C . LYS A 1 95 ? 16.247 -20.960 -18.722 1.00 18.32 148 LYS A C 1
ATOM 665 O O . LYS A 1 95 ? 17.273 -21.637 -18.761 1.00 19.08 148 LYS A O 1
ATOM 671 N N . SER A 1 96 ? 16.250 -19.640 -18.861 1.00 18.29 149 SER A N 1
ATOM 672 C CA . SER A 1 96 ? 17.505 -18.906 -19.000 1.00 18.28 149 SER A CA 1
ATOM 673 C C . SER A 1 96 ? 18.229 -19.086 -17.665 1.00 18.80 149 SER A C 1
ATOM 674 O O . SER A 1 96 ? 17.588 -19.136 -16.615 1.00 20.14 149 SER A O 1
ATOM 677 N N . PHE A 1 97 ? 19.553 -19.197 -17.711 1.00 18.15 150 PHE A N 1
ATOM 678 C CA . PHE A 1 97 ? 20.368 -19.406 -16.511 1.00 19.39 150 PHE A CA 1
ATOM 679 C C . PHE A 1 97 ? 20.916 -18.066 -16.019 1.00 18.54 150 PHE A C 1
ATOM 680 O O . PHE A 1 97 ? 21.647 -17.396 -16.747 1.00 16.58 150 PHE A O 1
ATOM 688 N N . SER A 1 98 ? 20.587 -17.688 -14.785 1.00 18.02 151 SER A N 1
ATOM 689 C CA . SER A 1 98 ? 21.041 -16.404 -14.246 1.00 18.89 151 SER A CA 1
ATOM 690 C C . SER A 1 98 ? 21.694 -16.445 -12.865 1.00 18.24 151 SER A C 1
ATOM 691 O O . SER A 1 98 ? 21.404 -17.318 -12.045 1.00 18.50 151 SER A O 1
ATOM 694 N N . ARG A 1 99 ? 22.583 -15.485 -12.627 1.00 15.71 152 ARG A N 1
ATOM 695 C CA . ARG A 1 99 ? 23.269 -15.340 -11.347 1.00 15.22 152 ARG A CA 1
ATOM 696 C C . ARG A 1 99 ? 23.392 -13.845 -11.095 1.00 15.90 152 ARG A C 1
ATOM 697 O O . ARG A 1 99 ? 23.551 -13.059 -12.031 1.00 15.60 152 ARG A O 1
ATOM 705 N N . ARG A 1 100 ? 23.315 -13.452 -9.831 1.00 15.85 153 ARG A N 1
ATOM 706 C CA . ARG A 1 100 ? 23.408 -12.045 -9.467 1.00 16.40 153 ARG A CA 1
ATOM 707 C C . ARG A 1 100 ? 24.769 -11.710 -8.874 1.00 14.28 153 ARG A C 1
ATOM 708 O O . ARG A 1 100 ? 25.439 -12.569 -8.295 1.00 14.24 153 ARG A O 1
ATOM 716 N N . ILE A 1 101 ? 25.175 -10.454 -9.025 1.00 13.44 154 ILE A N 1
ATOM 717 C CA . ILE A 1 101 ? 26.441 -9.982 -8.477 1.00 12.71 154 ILE A CA 1
ATOM 718 C C . ILE A 1 101 ? 26.273 -8.575 -7.914 1.00 13.26 154 ILE A C 1
ATOM 719 O O . ILE A 1 101 ? 25.306 -7.876 -8.225 1.00 12.01 154 ILE A O 1
ATOM 724 N N . SER A 1 102 ? 27.220 -8.183 -7.071 1.00 13.77 155 SER A N 1
ATOM 725 C CA . SER A 1 102 ? 27.249 -6.862 -6.448 1.00 15.28 155 SER A CA 1
ATOM 726 C C . SER A 1 102 ? 28.742 -6.611 -6.288 1.00 14.09 155 SER A C 1
ATOM 727 O O . SER A 1 102 ? 29.440 -7.415 -5.666 1.00 14.74 155 SER A O 1
ATOM 730 N N . HIS A 1 103 ? 29.237 -5.502 -6.825 1.00 13.36 156 HIS A N 1
ATOM 731 C CA . HIS A 1 103 ? 30.673 -5.259 -6.777 1.00 10.23 156 HIS A CA 1
ATOM 732 C C . HIS A 1 103 ? 31.079 -3.795 -6.925 1.00 11.82 156 HIS A C 1
ATOM 733 O O . HIS A 1 103 ? 30.393 -3.009 -7.576 1.00 10.71 156 HIS A 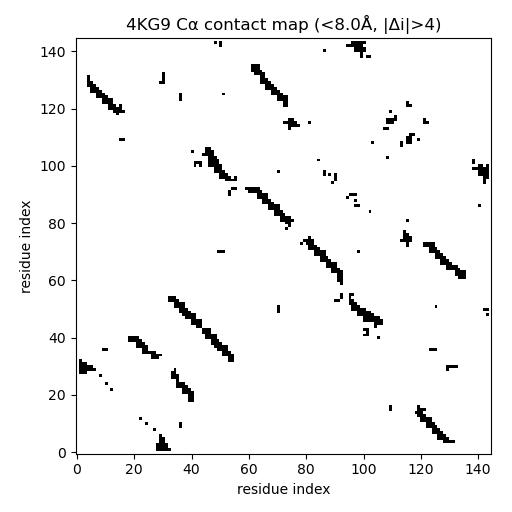O 1
ATOM 740 N N . LEU A 1 104 ? 32.195 -3.435 -6.297 1.00 10.19 157 LEU A N 1
ATOM 741 C CA . LEU A 1 104 ? 32.718 -2.077 -6.408 1.00 13.34 157 LEU A CA 1
ATOM 742 C C . LEU A 1 104 ? 33.770 -2.162 -7.500 1.00 11.69 157 LEU A C 1
ATOM 743 O O . LEU A 1 104 ? 34.867 -2.684 -7.285 1.00 11.18 157 LEU A O 1
ATOM 748 N N . PHE A 1 105 ? 33.419 -1.673 -8.682 1.00 11.15 158 PHE A N 1
ATOM 749 C CA . PHE A 1 105 ? 34.337 -1.695 -9.809 1.00 11.64 158 PHE A CA 1
ATOM 750 C C . PHE A 1 105 ? 35.334 -0.542 -9.721 1.00 10.83 158 PHE A C 1
ATOM 751 O O . PHE A 1 105 ? 34.955 0.585 -9.407 1.00 11.54 158 PHE A O 1
ATOM 759 N N . PHE A 1 106 ? 36.610 -0.838 -9.969 1.00 11.15 159 PHE A N 1
ATOM 760 C CA . PHE A 1 106 ? 37.656 0.184 -10.012 1.00 11.03 159 PHE A CA 1
ATOM 761 C C . PHE A 1 106 ? 38.828 -0.351 -10.841 1.00 12.41 159 PHE A C 1
ATOM 762 O O . PHE A 1 106 ? 38.802 -1.513 -11.259 1.00 10.15 159 PHE A O 1
ATOM 770 N N . HIS A 1 107 ? 39.842 0.475 -11.092 1.00 11.60 160 HIS A N 1
ATOM 771 C CA . HIS A 1 107 ? 40.941 0.037 -11.954 1.00 14.32 160 HIS A CA 1
ATOM 772 C C . HIS A 1 107 ? 41.595 -1.311 -11.650 1.00 15.16 160 HIS A C 1
ATOM 773 O O . HIS A 1 107 ? 41.979 -2.024 -12.576 1.00 15.65 160 HIS A O 1
ATOM 780 N N . LYS A 1 108 ? 41.708 -1.678 -10.376 1.00 15.54 161 LYS A N 1
ATOM 781 C CA . LYS A 1 108 ? 42.327 -2.954 -10.013 1.00 16.31 161 LYS A CA 1
ATOM 782 C C . LYS A 1 108 ? 41.374 -4.155 -10.050 1.00 15.48 161 LYS A C 1
ATOM 783 O O . LYS A 1 108 ? 41.818 -5.303 -10.089 1.00 14.65 161 LYS A O 1
ATOM 789 N N . GLU A 1 109 ? 40.071 -3.887 -10.020 1.00 13.27 162 GLU A N 1
ATOM 790 C CA . GLU A 1 109 ? 39.054 -4.938 -10.083 1.00 13.28 162 GLU A CA 1
ATOM 791 C C . GLU A 1 109 ? 37.985 -4.408 -11.036 1.00 11.72 162 GLU A C 1
ATOM 792 O O . GLU A 1 109 ? 36.852 -4.125 -10.632 1.00 11.66 162 GLU A O 1
ATOM 798 N N . ASN A 1 110 ? 38.354 -4.272 -12.308 1.00 11.55 163 ASN A N 1
ATOM 799 C CA . ASN A 1 110 ? 37.437 -3.716 -13.295 1.00 11.60 163 ASN A CA 1
ATOM 800 C C . ASN A 1 110 ? 36.415 -4.661 -13.919 1.00 11.46 163 ASN A C 1
ATOM 801 O O . ASN A 1 110 ? 35.638 -4.246 -14.779 1.00 11.28 163 ASN A O 1
ATOM 806 N N . ASP A 1 111 ? 36.428 -5.928 -13.513 1.00 10.86 164 ASP A N 1
ATOM 807 C CA . ASP A 1 111 ? 35.423 -6.871 -13.991 1.00 11.70 164 ASP A CA 1
ATOM 808 C C . ASP A 1 111 ? 35.058 -7.796 -12.838 1.00 12.70 164 ASP A C 1
ATOM 809 O O . ASP A 1 111 ? 35.805 -7.922 -11.868 1.00 13.52 164 ASP A O 1
ATOM 814 N N . TRP A 1 112 ? 33.896 -8.424 -12.937 1.00 12.38 165 TRP A N 1
ATOM 815 C CA . TRP A 1 112 ? 33.424 -9.298 -11.877 1.00 13.39 165 TRP A CA 1
ATOM 816 C C . TRP A 1 112 ? 32.392 -10.248 -12.462 1.00 12.20 165 TRP A C 1
ATOM 817 O O . TRP A 1 112 ? 31.582 -9.854 -13.303 1.00 11.04 165 TRP A O 1
ATOM 828 N N . GLY A 1 113 ? 32.420 -11.495 -12.009 1.00 11.69 166 GLY A N 1
ATOM 829 C CA . GLY A 1 113 ? 31.486 -12.480 -12.518 1.00 11.51 166 GLY A CA 1
ATOM 830 C C . GLY A 1 113 ? 31.878 -13.864 -12.047 1.00 12.67 166 GLY A C 1
ATOM 831 O O . GLY A 1 113 ? 32.442 -14.011 -10.961 1.00 13.86 166 GLY A O 1
ATOM 832 N N . PHE A 1 114 ? 31.595 -14.879 -12.859 1.00 12.24 167 PHE A N 1
ATOM 833 C CA . PHE A 1 114 ? 31.923 -16.247 -12.482 1.00 13.58 167 PHE A CA 1
ATOM 834 C C . PHE A 1 114 ? 32.766 -16.990 -13.511 1.00 13.91 167 PHE A C 1
ATOM 835 O O . PHE A 1 114 ? 32.411 -17.073 -14.691 1.00 13.31 167 PHE A O 1
ATOM 843 N N . SER A 1 115 ? 33.887 -17.531 -13.051 1.00 14.31 168 SER A N 1
ATOM 844 C CA . SER A 1 115 ? 34.780 -18.292 -13.911 1.00 16.85 168 SER A CA 1
ATOM 845 C C . SER A 1 115 ? 34.069 -19.593 -14.280 1.00 16.80 168 SER A C 1
ATOM 846 O O . SER A 1 115 ? 34.290 -20.160 -15.353 1.00 17.43 168 SER A O 1
ATOM 849 N N . ASN A 1 116 ? 33.205 -20.051 -13.378 1.00 17.17 169 ASN A N 1
ATOM 850 C CA . ASN A 1 116 ? 32.440 -21.278 -13.575 1.00 18.38 169 ASN A CA 1
ATOM 851 C C . ASN A 1 116 ? 30.949 -20.936 -13.523 1.00 17.77 169 ASN A C 1
ATOM 852 O O . ASN A 1 116 ? 30.218 -21.436 -12.662 1.00 18.01 169 ASN A O 1
ATOM 857 N N . PHE A 1 117 ? 30.508 -20.076 -14.441 1.00 14.71 170 PHE A N 1
ATOM 858 C CA . PHE A 1 117 ? 29.111 -19.641 -14.497 1.00 14.80 170 PHE A CA 1
ATOM 859 C C . PHE A 1 117 ? 28.171 -20.824 -14.699 1.00 14.77 170 PHE A C 1
ATOM 860 O O . PHE A 1 117 ? 27.132 -20.921 -14.043 1.00 14.65 170 PHE A O 1
ATOM 868 N N . MET A 1 118 ? 28.527 -21.707 -15.624 1.00 16.02 171 MET A N 1
ATOM 869 C CA . MET A 1 118 ? 27.751 -22.919 -15.867 1.00 16.04 171 MET A CA 1
ATOM 870 C C . MET A 1 118 ? 28.601 -23.911 -16.649 1.00 15.80 171 MET A C 1
ATOM 871 O O . MET A 1 118 ? 29.597 -23.536 -17.266 1.00 13.91 171 MET A O 1
ATOM 876 N N . ALA A 1 119 ? 28.223 -25.185 -16.601 1.00 14.17 172 ALA A N 1
ATOM 877 C CA . ALA A 1 119 ? 28.979 -26.218 -17.296 1.00 15.31 172 ALA A CA 1
ATOM 878 C C . ALA A 1 119 ? 28.978 -26.021 -18.804 1.00 14.49 172 ALA A C 1
ATOM 879 O O . ALA A 1 119 ? 27.942 -25.749 -19.411 1.00 14.87 172 ALA A O 1
ATOM 881 N N . TRP A 1 120 ? 30.152 -26.162 -19.405 1.00 15.35 173 TRP A N 1
ATOM 882 C CA . TRP A 1 120 ? 30.292 -26.009 -20.844 1.00 16.10 173 TRP A CA 1
ATOM 883 C C . TRP A 1 120 ? 29.447 -27.060 -21.565 1.00 17.57 173 TRP A C 1
ATOM 884 O O . TRP A 1 120 ? 28.814 -26.775 -22.582 1.00 16.73 173 TRP A O 1
ATOM 895 N N . SER A 1 121 ? 29.422 -28.274 -21.023 1.00 17.07 174 SER A N 1
ATOM 896 C CA . SER A 1 121 ? 28.655 -29.354 -21.640 1.00 17.81 174 SER A CA 1
ATOM 897 C C . SER A 1 121 ? 27.160 -29.049 -21.678 1.00 17.64 174 SER A C 1
ATOM 898 O O . SER A 1 121 ? 26.455 -29.479 -22.595 1.00 19.40 174 SER A O 1
ATOM 901 N N . GLU A 1 122 ? 26.678 -28.309 -20.686 1.00 16.12 175 GLU A N 1
ATOM 902 C CA . GLU A 1 122 ? 25.263 -27.958 -20.626 1.00 16.17 175 GLU A CA 1
ATOM 903 C C . GLU A 1 122 ? 24.891 -26.855 -21.616 1.00 16.38 175 GLU A C 1
ATOM 904 O O . GLU A 1 122 ? 23.916 -26.977 -22.355 1.00 15.94 175 GLU A O 1
ATOM 910 N N . VAL A 1 123 ? 25.668 -25.779 -21.639 1.00 15.37 176 VAL A N 1
ATOM 911 C CA . VAL A 1 123 ? 25.365 -24.679 -22.545 1.00 15.50 176 VAL A CA 1
ATOM 912 C C . VAL A 1 123 ? 25.494 -25.082 -24.017 1.00 14.17 176 VAL A C 1
ATOM 913 O O . VAL A 1 123 ? 24.749 -24.585 -24.861 1.00 14.87 176 VAL A O 1
ATOM 917 N N . THR A 1 124 ? 26.417 -25.992 -24.326 1.00 13.70 177 THR A N 1
ATOM 918 C CA . THR A 1 124 ? 26.609 -26.415 -25.713 1.00 14.43 177 THR A CA 1
ATOM 919 C C . THR A 1 124 ? 25.763 -27.625 -26.114 1.00 16.05 177 THR A C 1
ATOM 920 O O . THR A 1 124 ? 25.856 -28.099 -27.243 1.00 16.14 177 THR A O 1
ATOM 924 N N . ASP A 1 125 ? 24.944 -28.119 -25.191 1.00 16.69 178 ASP A N 1
ATOM 925 C CA . ASP A 1 125 ? 24.085 -29.271 -25.475 1.00 18.13 178 ASP A CA 1
ATOM 926 C C . ASP A 1 125 ? 22.966 -28.805 -26.406 1.00 19.27 178 ASP A C 1
ATOM 927 O O . ASP A 1 125 ? 22.119 -28.007 -26.013 1.00 17.28 178 ASP A O 1
ATOM 932 N N . PRO A 1 126 ? 22.939 -29.308 -27.651 1.00 20.78 179 PRO A N 1
ATOM 933 C CA . PRO A 1 126 ? 21.898 -28.899 -28.601 1.00 22.59 179 PRO A CA 1
ATOM 934 C C . PRO A 1 126 ? 20.458 -29.145 -28.159 1.00 22.94 179 PRO A C 1
ATOM 935 O O . PRO A 1 126 ? 19.529 -28.590 -28.738 1.00 24.73 179 PRO A O 1
ATOM 939 N N . GLU A 1 127 ? 20.270 -29.962 -27.128 1.00 23.64 180 GLU A N 1
ATOM 940 C CA . GLU A 1 127 ? 18.924 -30.263 -26.655 1.00 24.28 180 GLU A CA 1
ATOM 941 C C . GLU A 1 127 ? 18.479 -29.410 -25.471 1.00 23.67 180 GLU A C 1
ATOM 942 O O . GLU A 1 127 ? 17.337 -29.520 -25.028 1.00 23.36 180 GLU A O 1
ATOM 948 N N . LYS A 1 128 ? 19.367 -28.556 -24.964 1.00 20.65 181 LYS A N 1
ATOM 949 C CA . LYS A 1 128 ? 19.033 -27.724 -23.808 1.00 20.62 181 LYS A CA 1
ATOM 950 C C . LYS A 1 128 ? 18.369 -26.393 -24.144 1.00 18.85 181 LYS A C 1
ATOM 951 O O . LYS A 1 128 ? 17.639 -25.839 -23.324 1.00 19.90 181 LYS A O 1
ATOM 957 N N . GLY A 1 129 ? 18.637 -25.871 -25.337 1.00 18.16 182 GLY A N 1
ATOM 958 C CA . GLY A 1 129 ? 18.021 -24.619 -25.734 1.00 15.60 182 GLY A CA 1
ATOM 959 C C . GLY A 1 129 ? 18.835 -23.350 -25.558 1.00 17.22 182 GLY A C 1
ATOM 960 O O . GLY A 1 129 ? 18.296 -22.257 -25.719 1.00 17.35 182 GLY A O 1
ATOM 961 N N . PHE A 1 130 ? 20.119 -23.473 -25.227 1.00 16.15 183 PHE A N 1
ATOM 962 C CA . PHE A 1 130 ? 20.960 -22.284 -25.064 1.00 16.85 183 PHE A CA 1
ATOM 963 C C . PHE A 1 130 ? 21.770 -21.988 -26.315 1.00 17.79 183 PHE A C 1
ATOM 964 O O . PHE A 1 130 ? 22.198 -20.854 -26.532 1.00 18.88 183 PHE A O 1
ATOM 972 N N . ILE A 1 131 ? 21.991 -23.009 -27.132 1.00 16.64 184 ILE A N 1
ATOM 973 C CA . ILE A 1 131 ? 22.793 -22.839 -28.332 1.00 16.31 184 ILE A CA 1
ATOM 974 C C . ILE A 1 131 ? 22.027 -23.141 -29.621 1.00 17.28 184 ILE A C 1
ATOM 975 O O . ILE A 1 131 ? 21.253 -24.096 -29.692 1.00 16.67 184 ILE A O 1
ATOM 980 N N . ASP A 1 132 ? 22.238 -22.304 -30.631 1.00 17.00 185 ASP A N 1
ATOM 981 C CA . ASP A 1 132 ? 21.587 -22.475 -31.926 1.00 19.16 185 ASP A CA 1
ATOM 982 C C . ASP A 1 132 ? 22.531 -21.967 -33.010 1.00 18.73 185 ASP A C 1
ATOM 983 O O . ASP A 1 132 ? 22.970 -20.818 -32.967 1.00 17.44 185 ASP A O 1
ATOM 988 N N . ASP A 1 133 ? 22.848 -22.830 -33.973 1.00 18.20 186 ASP A N 1
ATOM 989 C CA . ASP A 1 133 ? 23.757 -22.471 -35.062 1.00 19.65 186 ASP A CA 1
ATOM 990 C C . ASP A 1 133 ? 25.093 -22.047 -34.452 1.00 17.70 186 ASP A C 1
ATOM 991 O O . ASP A 1 133 ? 25.772 -21.148 -34.956 1.00 16.84 186 ASP A O 1
ATOM 996 N N . ASP A 1 134 ? 25.449 -22.714 -33.358 1.00 16.93 187 ASP A N 1
ATOM 997 C CA . ASP A 1 134 ? 26.680 -22.466 -32.607 1.00 16.00 187 ASP A CA 1
ATOM 998 C C . ASP A 1 134 ? 26.785 -21.042 -32.060 1.00 15.84 187 ASP A C 1
ATOM 999 O O . ASP A 1 134 ? 27.880 -20.483 -31.963 1.00 15.61 187 ASP A O 1
ATOM 1004 N N . LYS A 1 135 ? 25.639 -20.464 -31.708 1.00 13.58 188 LYS A N 1
ATOM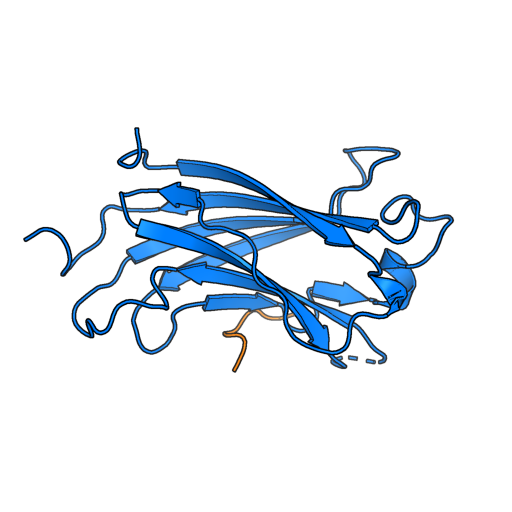 1005 C CA . LYS A 1 135 ? 25.591 -19.1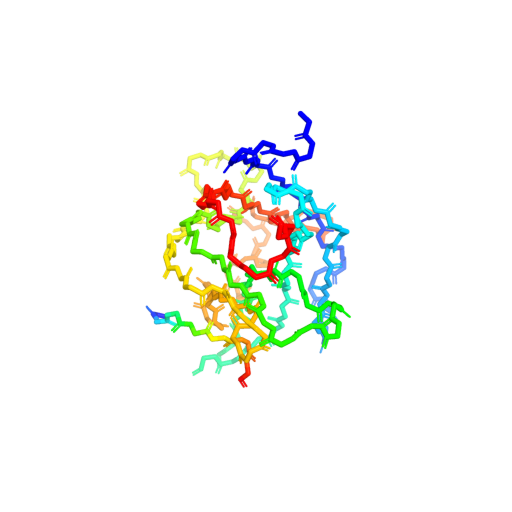21 -31.137 1.00 13.59 188 LYS A CA 1
ATOM 1006 C C . LYS A 1 135 ? 24.914 -19.183 -29.771 1.00 13.74 188 LYS A C 1
ATOM 1007 O O . LYS A 1 135 ? 23.929 -19.900 -29.589 1.00 13.32 188 LYS A O 1
ATOM 1013 N N . VAL A 1 136 ? 25.452 -18.437 -28.812 1.00 11.49 189 VAL A N 1
ATOM 1014 C CA . VAL A 1 136 ? 24.888 -18.377 -27.467 1.00 10.75 189 VAL A CA 1
ATOM 1015 C C . VAL A 1 136 ? 24.752 -16.896 -27.129 1.00 12.53 189 VAL A C 1
ATOM 1016 O O . VAL A 1 136 ? 25.673 -16.117 -27.373 1.00 13.14 189 VAL A O 1
ATOM 1020 N N . THR A 1 137 ? 23.605 -16.500 -26.588 1.00 12.71 190 THR A N 1
ATOM 1021 C CA . THR A 1 137 ? 23.397 -15.097 -26.254 1.00 12.70 190 THR A CA 1
ATOM 1022 C C . THR A 1 137 ? 23.503 -14.845 -24.7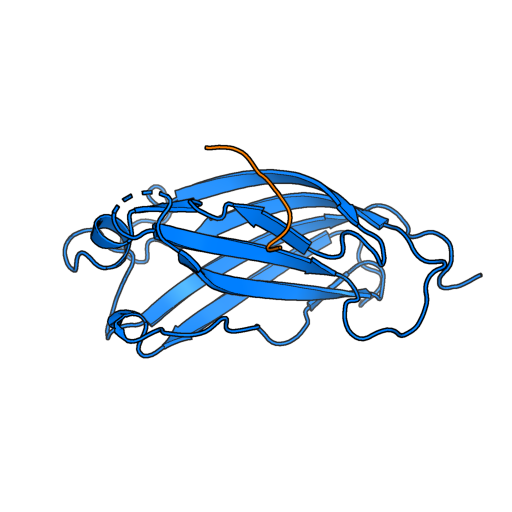58 1.00 13.26 190 THR A C 1
ATOM 1023 O O . THR A 1 137 ? 22.876 -15.534 -23.944 1.00 13.03 190 THR A O 1
ATOM 1027 N N . PHE A 1 138 ? 24.322 -13.855 -24.417 1.00 12.55 191 PHE A N 1
ATOM 1028 C CA . PHE A 1 138 ? 24.562 -13.457 -23.039 1.00 10.99 191 PHE A CA 1
ATOM 1029 C C . PHE A 1 138 ? 23.852 -12.139 -22.792 1.00 11.58 191 PHE A C 1
ATOM 1030 O O . PHE A 1 138 ? 23.754 -11.302 -23.692 1.00 11.84 191 PHE A O 1
ATOM 1038 N N . GLU A 1 139 ? 23.352 -11.961 -21.574 1.00 11.66 192 GLU A N 1
ATOM 1039 C CA . GLU A 1 139 ? 22.640 -10.739 -21.224 1.00 12.20 192 GLU A CA 1
ATOM 1040 C C . GLU A 1 139 ? 23.017 -10.235 -19.839 1.00 12.26 192 GLU A C 1
ATOM 1041 O O . GLU A 1 139 ? 23.223 -11.018 -18.914 1.00 12.76 192 GLU A O 1
ATOM 1047 N N . VAL A 1 140 ? 23.105 -8.917 -19.712 1.00 11.57 193 VAL A N 1
ATOM 1048 C CA . VAL A 1 140 ? 23.419 -8.290 -18.439 1.00 10.66 193 VAL A CA 1
ATOM 1049 C C . VAL A 1 140 ? 22.438 -7.164 -18.147 1.00 12.12 193 VAL A C 1
ATOM 1050 O O . VAL A 1 140 ? 22.187 -6.315 -19.003 1.00 13.82 193 VAL A O 1
ATOM 1054 N N . PHE A 1 141 ? 21.864 -7.185 -16.947 1.00 12.69 194 PHE A N 1
ATOM 1055 C CA . PHE A 1 141 ? 20.976 -6.122 -16.499 1.00 13.35 194 PHE A CA 1
ATOM 1056 C C . PHE A 1 141 ? 21.807 -5.481 -15.403 1.00 13.77 194 PHE A C 1
ATOM 1057 O O . PHE A 1 141 ? 22.037 -6.090 -14.359 1.00 13.42 194 PHE A O 1
ATOM 1065 N N . VAL A 1 142 ? 22.292 -4.270 -15.650 1.00 12.52 195 VAL A N 1
ATOM 1066 C CA . VAL A 1 142 ? 23.123 -3.605 -14.660 1.00 13.25 195 VAL A CA 1
ATOM 1067 C C . VAL A 1 142 ? 22.461 -2.366 -14.070 1.00 12.99 195 VAL A C 1
ATOM 1068 O O . VAL A 1 142 ? 21.820 -1.593 -14.776 1.00 14.11 195 VAL A O 1
ATOM 1072 N N . GLN A 1 143 ? 22.600 -2.217 -12.756 1.00 13.21 196 GLN A N 1
ATOM 1073 C CA . GLN A 1 143 ? 22.057 -1.078 -12.025 1.00 13.47 196 GLN A CA 1
ATOM 1074 C C . GLN A 1 143 ? 23.253 -0.522 -11.267 1.00 12.69 196 GLN A C 1
ATOM 1075 O O . GLN A 1 143 ? 23.693 -1.097 -10.274 1.00 12.52 196 GLN A O 1
ATOM 1081 N N . ALA A 1 144 ? 23.776 0.601 -11.741 1.00 14.12 197 ALA A N 1
ATOM 1082 C CA . ALA A 1 144 ? 24.957 1.193 -11.131 1.00 13.39 197 ALA A CA 1
ATOM 1083 C C . ALA A 1 144 ? 24.712 2.498 -10.390 1.00 13.48 197 ALA A C 1
ATOM 1084 O O . ALA A 1 144 ? 23.857 3.293 -10.780 1.00 12.34 197 ALA A O 1
ATOM 1086 N N . ASP A 1 145 ? 25.472 2.711 -9.316 1.00 13.97 198 ASP A N 1
ATOM 1087 C CA . ASP A 1 145 ? 25.361 3.948 -8.546 1.00 13.92 198 ASP A CA 1
ATOM 1088 C C . ASP A 1 145 ? 26.171 5.012 -9.267 1.00 14.41 198 ASP A C 1
ATOM 1089 O O . ASP A 1 145 ? 26.900 4.714 -10.216 1.00 13.85 198 ASP A O 1
ATOM 1094 N N . ALA A 1 146 ? 26.039 6.257 -8.820 1.00 14.03 199 ALA A N 1
ATOM 1095 C CA . ALA A 1 146 ? 26.799 7.349 -9.412 1.00 13.91 199 ALA A CA 1
ATOM 1096 C C . ALA A 1 146 ? 28.270 7.042 -9.156 1.00 13.79 199 ALA A C 1
ATOM 1097 O O . ALA A 1 146 ? 28.654 6.716 -8.031 1.00 12.58 199 ALA A O 1
ATOM 1099 N N . PRO A 1 147 ? 29.109 7.121 -10.200 1.00 13.08 200 PRO A N 1
ATOM 1100 C CA . PRO A 1 147 ? 30.540 6.840 -10.042 1.00 14.09 200 PRO A CA 1
ATOM 1101 C C . PRO A 1 147 ? 31.249 7.960 -9.300 1.00 14.26 200 PRO A C 1
ATOM 1102 O O . PRO A 1 147 ? 30.733 9.075 -9.195 1.00 13.61 200 PRO A O 1
ATOM 1106 N N . HIS A 1 148 ? 32.432 7.644 -8.785 1.00 14.69 201 HIS A N 1
ATOM 1107 C CA . HIS A 1 148 ? 33.270 8.616 -8.098 1.00 14.64 201 HIS A CA 1
ATOM 1108 C C . HIS A 1 148 ? 34.574 8.705 -8.883 1.00 14.22 201 HIS A C 1
ATOM 1109 O O . HIS A 1 148 ? 34.956 7.754 -9.563 1.00 12.74 201 HIS A O 1
ATOM 1116 N N . GLY A 1 149 ? 35.242 9.851 -8.797 1.00 15.21 202 GLY A N 1
ATOM 1117 C CA . GLY A 1 149 ? 36.513 10.026 -9.479 1.00 16.80 202 GLY A CA 1
ATOM 1118 C C . GLY A 1 149 ? 36.479 10.009 -10.994 1.00 19.56 202 GLY A C 1
ATOM 1119 O O . GLY A 1 149 ? 37.463 9.628 -11.629 1.00 19.25 202 GLY A O 1
ATOM 1120 N N . VAL A 1 150 ? 35.357 10.423 -11.575 1.00 20.64 203 VAL A N 1
ATOM 1121 C CA . VAL A 1 150 ? 35.210 10.458 -13.024 1.00 27.67 203 VAL A CA 1
ATOM 1122 C C . VAL A 1 150 ? 34.903 11.877 -13.489 1.00 31.57 203 VAL A C 1
ATOM 1123 O O . VAL A 1 150 ? 35.801 12.620 -13.885 1.00 33.82 203 VAL A O 1
ATOM 1127 N N . ALA A 1 151 ? 33.627 12.243 -13.437 1.00 35.77 204 ALA A N 1
ATOM 1128 C CA . ALA A 1 151 ? 33.187 13.572 -13.848 1.00 39.26 204 ALA A CA 1
ATOM 1129 C C . ALA A 1 151 ? 33.174 14.490 -12.635 1.00 40.49 204 ALA A C 1
ATOM 1130 O O . ALA A 1 151 ? 32.113 14.810 -12.098 1.00 43.34 204 ALA A O 1
ATOM 1132 N N . TRP A 1 152 ? 34.359 14.908 -12.206 1.00 41.06 205 TRP A N 1
ATOM 1133 C CA . TRP A 1 152 ? 34.492 15.783 -11.048 1.00 41.29 205 TRP A CA 1
ATOM 1134 C C . TRP A 1 152 ? 33.648 17.044 -11.225 1.00 42.31 205 TRP A C 1
ATOM 1135 O O . TRP A 1 152 ? 32.695 17.233 -10.439 1.00 42.94 205 TRP A O 1
ATOM 1147 N N . VAL B 2 2 ? 30.877 -21.264 -8.701 1.00 34.52 153 VAL B N 1
ATOM 1148 C CA . VAL B 2 2 ? 30.154 -21.252 -7.399 1.00 34.29 153 VAL B CA 1
ATOM 1149 C C . VAL B 2 2 ? 30.334 -19.907 -6.702 1.00 31.74 153 VAL B C 1
ATOM 1150 O O . VAL B 2 2 ? 29.405 -19.392 -6.084 1.00 31.76 153 VAL B O 1
ATOM 1154 N N . SER B 2 3 ? 31.533 -19.343 -6.810 1.00 29.08 154 SER B N 1
ATOM 1155 C CA . SER B 2 3 ? 31.836 -18.058 -6.188 1.00 26.04 154 SER B CA 1
ATOM 1156 C C . SER B 2 3 ? 32.296 -17.028 -7.216 1.00 23.17 154 SER B C 1
ATOM 1157 O O . SER B 2 3 ? 33.004 -17.362 -8.166 1.00 21.43 154 SER B O 1
ATOM 1160 N N . PRO B 2 4 ? 31.896 -15.758 -7.034 1.00 20.34 155 PRO B N 1
ATOM 1161 C CA . PRO B 2 4 ? 32.271 -14.676 -7.951 1.00 19.30 155 PRO B CA 1
ATOM 1162 C C . PRO B 2 4 ? 33.701 -14.201 -7.728 1.00 18.36 155 PRO B C 1
ATOM 1163 O O . PRO B 2 4 ? 34.275 -14.414 -6.659 1.00 18.57 155 PRO B O 1
ATOM 1167 N N . SER B 2 5 ? 34.263 -13.547 -8.740 1.00 15.80 156 SER B N 1
ATOM 1168 C CA . SER B 2 5 ? 35.625 -13.033 -8.673 1.00 16.58 156 SER B CA 1
ATOM 1169 C C . SER B 2 5 ? 35.900 -12.246 -9.942 1.00 15.87 156 SER B C 1
ATOM 1170 O O . SER B 2 5 ? 35.033 -12.131 -10.810 1.00 15.60 156 SER B O 1
ATOM 1173 N N . THR B 2 6 ? 37.108 -11.700 -10.042 1.00 16.26 157 THR B N 1
ATOM 1174 C CA . THR B 2 6 ? 37.508 -10.977 -11.237 1.00 15.91 157 THR B CA 1
ATOM 1175 C C . THR B 2 6 ? 37.928 -12.078 -12.206 1.00 16.14 157 THR B C 1
ATOM 1176 O O . THR B 2 6 ? 38.064 -13.239 -11.807 1.00 15.69 157 THR B O 1
ATOM 1180 N N . SER B 2 7 ? 38.132 -11.725 -13.469 1.00 15.14 158 SER B N 1
ATOM 1181 C CA . SER B 2 7 ? 38.533 -12.709 -14.469 1.00 18.36 158 SER B CA 1
ATOM 1182 C C . SER B 2 7 ? 40.004 -13.082 -14.310 1.00 20.96 158 SER B C 1
ATOM 1183 O O . SER B 2 7 ? 40.508 -13.967 -15.004 1.00 20.92 158 SER B O 1
ATOM 1186 N N . TYR B 2 8 ? 40.687 -12.402 -13.395 1.00 23.40 159 TYR B N 1
ATOM 1187 C CA . TYR B 2 8 ? 42.103 -12.660 -13.148 1.00 28.83 159 TYR B CA 1
ATOM 1188 C C . TYR B 2 8 ? 42.300 -14.008 -12.464 1.00 30.09 159 TYR B C 1
ATOM 1189 O O . TYR B 2 8 ? 43.133 -14.785 -12.978 1.00 33.46 159 TYR B O 1
#

Secondary structure (DSSP, 8-state):
-TT-SEEEEEEEESSGGG--S-EEPPPEEETTEEEEEEEEEE----EEEEEEEES-S---SS-EEEEEEEEEE--SS-GGG-EEEEEEEEEETTB-EEEEEEEEEHHHHT-TTTSS-BTTBEEEEEEEEEPPPBSS--/---B---

Foldseek 3Di:
DLLAQKDKDKDKDALQVPFAAKDWDFFDRYNRKTKIWIWHWAPCLIAIWIKIFINAVDPDQQKKKWKKKKKWWAQQVDRVLIQIDIDIDIAGHVRGMDDGNHSDNPCQCPPPVNRQADNRMIMMMMIMGMDNMPRDPD/DDDDDPD

CATH classification: 2.60.210.10

Nearest PDB structures (foldseek):
  4ysi-assembly1_A  TM=1.004E+00  e=7.476E-30  Homo sapiens
  3mqs-assembly1_C  TM=1.002E+00  e=3.652E-28  Homo sapiens
  2xxn-assembly1_A  TM=9.925E-01  e=5.482E-28  Homo sapiens
  2f1x-assembly1_A  TM=9.780E-01  e=7.914E-27  Homo sapiens
  2f1y-assembly1_A  TM=9.945E-01  e=3.187E-26  Homo sapiens

B-factor: mean 19.55, std 8.4, range [8.96, 53.37]

Radius of gyration: 15.1 Å; Cα contacts (8 Å, |Δi|>4): 371; chains: 2; bounding box: 32×46×29 Å